Protein AF-A0A1F7LKY5-F1 (afdb_monomer)

pLDDT: mean 90.89, std 10.99, range [54.84, 98.0]

Foldseek 3Di:
DLLVLVVLLVVLVVQVVCCVPPVPPDDPDDQPPPPVSSCVVRVPSNVVSVVVNVPDDPVVNVVSVVVVVVVVVVVVVVVVVVPPDPPDDD

Solvent-accessible surface area (backbone atoms only — not comparable to full-atom values): 5294 Å² total; per-residue (Å²): 108,58,60,58,32,50,50,50,43,51,50,40,49,48,55,52,47,43,56,71,76,46,68,82,59,89,60,96,71,74,76,64,68,59,71,61,32,49,49,54,68,35,50,56,59,39,52,52,30,50,50,58,46,70,74,47,55,68,68,61,49,52,54,37,52,56,58,63,45,48,58,62,50,51,52,54,48,52,54,51,63,73,59,59,71,75,88,74,86,134

Radius of gyration: 18.99 Å; Cα contacts (8 Å, |Δi|>4): 35; chains: 1; bounding box: 50×35×48 Å

Structure (mmCIF, N/CA/C/O backbone):
data_AF-A0A1F7LKY5-F1
#
_entry.id   AF-A0A1F7LKY5-F1
#
loop_
_atom_site.group_PDB
_atom_site.id
_atom_site.type_symbol
_atom_site.label_atom_id
_atom_site.label_alt_id
_atom_site.label_comp_id
_atom_site.label_asym_id
_atom_site.label_entity_id
_atom_site.label_seq_id
_atom_site.pdbx_PDB_ins_code
_atom_site.Cartn_x
_atom_site.Cartn_y
_atom_site.Cartn_z
_atom_site.occupancy
_atom_site.B_iso_or_equiv
_atom_site.auth_seq_id
_atom_site.auth_comp_id
_atom_site.auth_asym_id
_atom_site.auth_atom_id
_atom_site.pdbx_PDB_model_num
ATOM 1 N N . MET A 1 1 ? 11.759 -8.168 -3.267 1.00 80.19 1 MET A N 1
ATOM 2 C CA . MET A 1 1 ? 11.062 -7.224 -2.362 1.00 80.19 1 MET A CA 1
ATOM 3 C C . MET A 1 1 ? 9.860 -6.539 -2.996 1.00 80.19 1 MET A C 1
ATOM 5 O O . MET A 1 1 ? 8.873 -6.380 -2.304 1.00 80.19 1 MET A O 1
ATOM 9 N N . TRP A 1 2 ? 9.872 -6.205 -4.289 1.00 92.75 2 TRP A N 1
ATOM 10 C CA . TRP A 1 2 ? 8.777 -5.451 -4.925 1.00 92.75 2 TRP A CA 1
ATOM 11 C C . TRP A 1 2 ? 7.366 -6.044 -4.736 1.00 92.75 2 TRP A C 1
ATOM 13 O O . TRP A 1 2 ? 6.467 -5.332 -4.305 1.00 92.75 2 TRP A O 1
ATOM 23 N N . LEU A 1 3 ? 7.171 -7.351 -4.972 1.00 93.38 3 LEU A N 1
ATOM 24 C CA . LEU A 1 3 ? 5.865 -8.004 -4.758 1.00 93.38 3 LEU A CA 1
ATOM 25 C C . LEU A 1 3 ? 5.429 -7.992 -3.289 1.00 93.38 3 LEU A C 1
ATOM 27 O O . LEU A 1 3 ? 4.252 -7.819 -2.996 1.00 93.38 3 LEU A O 1
ATOM 31 N N . TYR A 1 4 ? 6.383 -8.146 -2.373 1.00 94.12 4 TYR A N 1
ATOM 32 C CA . TYR A 1 4 ? 6.126 -8.074 -0.938 1.00 94.12 4 TYR A CA 1
ATOM 33 C C . TYR A 1 4 ? 5.708 -6.658 -0.518 1.00 94.12 4 TYR A C 1
ATOM 35 O O . TYR A 1 4 ? 4.727 -6.491 0.197 1.00 94.12 4 TYR A O 1
ATOM 43 N N . SER A 1 5 ? 6.389 -5.630 -1.034 1.00 95.75 5 SER A N 1
ATOM 44 C CA . SER A 1 5 ? 6.004 -4.229 -0.843 1.00 95.75 5 SER A CA 1
ATOM 45 C C . SER A 1 5 ? 4.598 -3.950 -1.379 1.00 95.75 5 SER A C 1
ATOM 47 O O . SER A 1 5 ? 3.812 -3.292 -0.706 1.00 95.75 5 SER A O 1
ATOM 49 N N . LEU A 1 6 ? 4.246 -4.493 -2.549 1.00 96.69 6 LEU A N 1
ATOM 50 C CA . LEU A 1 6 ? 2.898 -4.364 -3.102 1.00 96.69 6 LEU A CA 1
ATOM 51 C C . LEU A 1 6 ? 1.842 -5.056 -2.226 1.00 96.69 6 LEU A C 1
ATOM 53 O O . LEU A 1 6 ? 0.797 -4.466 -1.961 1.00 96.69 6 LEU A O 1
ATOM 57 N N . ALA A 1 7 ? 2.110 -6.278 -1.758 1.00 96.75 7 ALA A N 1
ATOM 58 C CA . ALA A 1 7 ? 1.214 -6.996 -0.853 1.00 96.75 7 ALA A CA 1
ATOM 59 C C . ALA A 1 7 ? 0.983 -6.208 0.443 1.00 96.75 7 ALA A C 1
ATOM 61 O O . ALA A 1 7 ? -0.165 -5.968 0.810 1.00 96.75 7 ALA A O 1
ATOM 62 N N . LEU A 1 8 ? 2.052 -5.693 1.060 1.00 96.75 8 LEU A N 1
ATOM 63 C CA . LEU A 1 8 ? 1.949 -4.824 2.232 1.00 96.75 8 LEU A CA 1
ATOM 64 C C . LEU A 1 8 ? 1.114 -3.571 1.951 1.00 96.75 8 LEU A C 1
ATOM 66 O O . LEU A 1 8 ? 0.263 -3.217 2.759 1.00 96.75 8 LEU A O 1
ATOM 70 N N . LEU A 1 9 ? 1.295 -2.903 0.809 1.00 97.94 9 LEU A N 1
ATOM 71 C CA . LEU A 1 9 ? 0.481 -1.732 0.460 1.00 97.94 9 LEU A CA 1
ATOM 72 C C . LEU A 1 9 ? -1.013 -2.071 0.380 1.00 97.94 9 LEU A C 1
ATOM 74 O O . LEU A 1 9 ? -1.845 -1.303 0.870 1.00 97.94 9 LEU A O 1
ATOM 78 N N . LEU A 1 10 ? -1.356 -3.225 -0.195 1.00 97.44 10 LEU A N 1
ATOM 79 C CA . LEU A 1 10 ? -2.736 -3.702 -0.257 1.00 97.44 10 LEU A CA 1
ATOM 80 C C . LEU A 1 10 ? -3.280 -4.056 1.130 1.00 97.44 10 LEU A C 1
ATOM 82 O O . LEU A 1 10 ? -4.408 -3.685 1.444 1.00 97.44 10 LEU A O 1
ATOM 86 N N . GLU A 1 11 ? -2.486 -4.709 1.978 1.00 97.50 11 GLU A N 1
ATOM 87 C CA . GLU A 1 11 ? -2.861 -5.041 3.357 1.00 97.50 11 GLU A CA 1
ATOM 88 C C . GLU A 1 11 ? -3.106 -3.787 4.204 1.00 97.50 11 GLU A C 1
ATOM 90 O O . GLU A 1 11 ? -4.122 -3.688 4.895 1.00 97.50 11 GLU A O 1
ATOM 95 N N . LEU A 1 12 ? -2.224 -2.789 4.114 1.00 97.81 12 LEU A N 1
ATOM 96 C CA . LEU A 1 12 ? -2.365 -1.515 4.825 1.00 97.81 12 LEU A CA 1
ATOM 97 C C . LEU A 1 12 ? -3.571 -0.725 4.297 1.00 97.81 12 LEU A C 1
ATOM 99 O O . LEU A 1 12 ? -4.330 -0.144 5.078 1.00 97.81 12 LEU A O 1
ATOM 103 N N . GLY A 1 13 ? -3.800 -0.760 2.981 1.00 97.38 13 GLY A N 1
ATOM 104 C CA . GLY A 1 13 ? -4.997 -0.210 2.353 1.00 97.38 13 GLY A CA 1
ATOM 105 C C . GLY A 1 13 ? -6.275 -0.885 2.855 1.00 97.38 13 GLY A C 1
ATOM 106 O O . GLY A 1 13 ? -7.218 -0.197 3.247 1.00 97.38 13 GLY A O 1
ATOM 107 N N . ALA A 1 14 ? -6.294 -2.218 2.922 1.00 96.88 14 ALA A N 1
ATOM 108 C CA . ALA A 1 14 ? -7.415 -2.994 3.444 1.00 96.88 14 ALA A CA 1
ATOM 109 C C . ALA A 1 14 ? -7.659 -2.706 4.932 1.00 96.88 14 ALA A C 1
ATOM 111 O O . ALA A 1 14 ? -8.799 -2.500 5.345 1.00 96.88 14 ALA A O 1
ATOM 112 N N . PHE A 1 15 ? -6.598 -2.604 5.731 1.00 96.19 15 PHE A N 1
ATOM 113 C CA . PHE A 1 15 ? -6.664 -2.233 7.141 1.00 96.19 15 PHE A CA 1
ATOM 114 C C . PHE A 1 15 ? -7.346 -0.873 7.355 1.00 96.19 15 PHE A C 1
ATOM 116 O O . PHE A 1 15 ? -8.246 -0.759 8.196 1.00 96.19 15 PHE A O 1
ATOM 123 N N . VAL A 1 16 ? -6.957 0.153 6.588 1.00 96.62 16 VAL A N 1
ATOM 124 C CA . VAL A 1 16 ? -7.592 1.480 6.649 1.00 96.62 16 VAL A CA 1
ATOM 125 C C . VAL A 1 16 ? -9.027 1.409 6.126 1.00 96.62 16 VAL A C 1
ATOM 127 O O . VAL A 1 16 ? -9.944 1.899 6.787 1.00 96.62 16 VAL A O 1
ATOM 130 N N . ALA A 1 17 ? -9.254 0.755 4.985 1.00 97.06 17 ALA A N 1
ATOM 131 C CA . ALA A 1 17 ? -10.575 0.628 4.378 1.00 97.06 17 ALA A CA 1
ATOM 132 C C . ALA A 1 17 ? -11.582 -0.040 5.325 1.00 97.06 17 ALA A C 1
ATOM 134 O O . ALA A 1 17 ? -12.670 0.495 5.528 1.00 97.06 17 ALA A O 1
ATOM 135 N N . LEU A 1 18 ? -11.207 -1.145 5.975 1.00 95.81 18 LEU A N 1
ATOM 136 C CA . LEU A 1 18 ? -12.050 -1.844 6.947 1.00 95.81 18 LEU A CA 1
ATOM 137 C C . LEU A 1 18 ? -12.290 -1.013 8.211 1.00 95.81 18 LEU A C 1
ATOM 139 O O . LEU A 1 18 ? -13.347 -1.116 8.827 1.00 95.81 18 LEU A O 1
ATOM 143 N N . ARG A 1 19 ? -11.338 -0.177 8.644 1.00 94.19 19 ARG A N 1
ATOM 144 C CA . ARG A 1 19 ? -11.554 0.758 9.768 1.00 94.19 19 ARG A CA 1
ATOM 145 C C . ARG A 1 19 ? -12.569 1.848 9.450 1.00 94.19 19 ARG A C 1
ATOM 147 O O . ARG A 1 19 ? -13.289 2.258 10.354 1.00 94.19 19 ARG A O 1
ATOM 154 N N . LEU A 1 20 ? -12.614 2.304 8.202 1.00 94.31 20 LEU A N 1
ATOM 155 C CA . LEU A 1 20 ? -13.527 3.360 7.771 1.00 94.31 20 LEU A CA 1
ATOM 156 C C . LEU A 1 20 ? -14.914 2.821 7.408 1.00 94.31 20 LEU A C 1
ATOM 158 O O . LEU A 1 20 ? -15.912 3.439 7.762 1.00 94.31 20 LEU A O 1
ATOM 162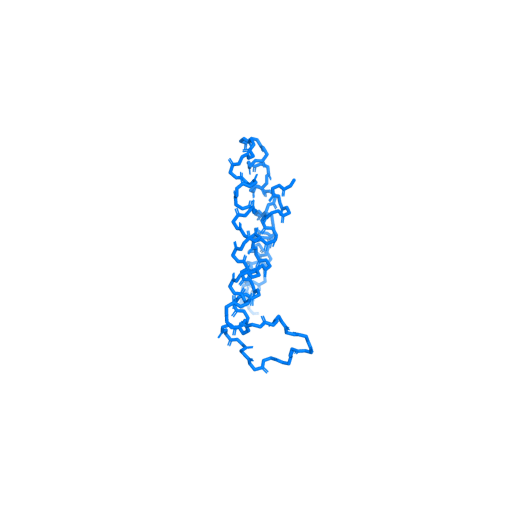 N N . ARG A 1 21 ? -14.978 1.681 6.711 1.00 97.12 21 ARG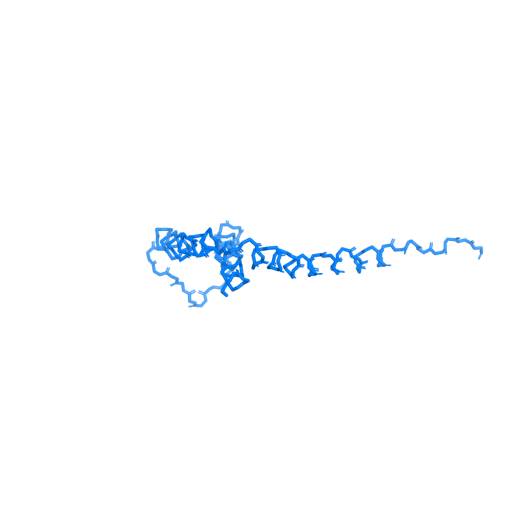 A N 1
ATOM 163 C CA . ARG A 1 21 ? -16.228 1.117 6.177 1.00 97.12 21 ARG A CA 1
ATOM 164 C C . ARG A 1 21 ? -16.960 0.224 7.171 1.00 97.12 21 ARG A C 1
ATOM 166 O O . ARG A 1 21 ? -18.183 0.235 7.208 1.00 97.12 21 ARG A O 1
ATOM 173 N N . GLU A 1 22 ? -16.223 -0.513 7.997 1.00 95.44 22 GLU A N 1
ATOM 174 C CA . GLU A 1 22 ? -16.787 -1.512 8.911 1.00 95.44 22 GLU A CA 1
ATOM 175 C C . GLU A 1 22 ? -16.328 -1.275 10.363 1.00 95.44 22 GLU A C 1
ATOM 177 O O . GLU A 1 22 ? -15.711 -2.139 10.998 1.00 95.44 22 GLU A O 1
ATOM 182 N N . PRO A 1 23 ? -16.588 -0.085 10.942 1.00 91.44 23 PRO A N 1
ATOM 183 C CA . PRO A 1 23 ? -16.073 0.283 12.263 1.00 91.44 23 PRO A CA 1
ATOM 184 C C . PRO A 1 23 ? -16.605 -0.604 13.400 1.00 91.44 23 PRO A C 1
ATOM 186 O O . PRO A 1 23 ? -15.954 -0.701 14.439 1.00 91.44 23 PRO A O 1
ATOM 189 N N . HIS A 1 24 ? -17.750 -1.260 13.193 1.00 92.50 24 HIS A N 1
ATOM 190 C CA . HIS A 1 24 ? -18.443 -2.107 14.167 1.00 92.50 24 HIS A CA 1
ATOM 191 C C . HIS A 1 24 ? -17.992 -3.577 14.155 1.00 92.50 24 HIS A C 1
ATOM 193 O O . HIS A 1 24 ? -18.427 -4.338 15.016 1.00 92.50 24 HIS A O 1
ATOM 199 N N . LEU A 1 25 ? -17.126 -3.989 13.216 1.00 93.31 25 LEU A N 1
ATOM 200 C CA . LEU A 1 25 ? -16.529 -5.327 13.249 1.00 93.31 25 LEU A CA 1
ATOM 201 C C . LEU A 1 25 ? -15.873 -5.585 14.608 1.00 93.31 25 LEU A C 1
ATOM 203 O O . LEU A 1 25 ? -15.121 -4.742 15.113 1.00 93.31 25 LEU A O 1
ATOM 207 N N . ALA A 1 26 ? -16.110 -6.775 15.162 1.00 91.31 26 ALA A N 1
ATOM 208 C CA . ALA A 1 26 ? -15.445 -7.226 16.374 1.00 91.31 26 ALA A CA 1
ATOM 209 C C . ALA A 1 26 ? -13.927 -7.258 16.136 1.00 91.31 26 ALA A C 1
ATOM 211 O O . ALA A 1 26 ? -13.425 -7.999 15.293 1.00 91.31 26 ALA A O 1
ATOM 212 N N . ARG A 1 27 ? -13.187 -6.421 16.869 1.00 90.88 27 ARG A N 1
ATOM 213 C CA . ARG A 1 27 ? -11.722 -6.325 16.801 1.00 90.88 27 ARG A CA 1
ATOM 214 C C . ARG A 1 27 ? -11.152 -6.661 18.174 1.00 90.88 27 ARG A C 1
ATOM 216 O O . ARG A 1 27 ? -10.991 -5.740 18.977 1.00 90.88 27 ARG A O 1
ATOM 223 N N . PRO A 1 28 ? -10.853 -7.946 18.448 1.00 92.88 28 PRO A N 1
ATOM 224 C CA . PRO A 1 28 ? -10.270 -8.372 19.721 1.00 92.88 28 PRO A CA 1
ATOM 225 C C . PRO A 1 28 ? -8.983 -7.612 20.057 1.00 92.88 28 PRO A C 1
ATOM 227 O O . PRO A 1 28 ? -8.717 -7.316 21.216 1.00 92.88 28 PRO A O 1
ATOM 230 N N . TRP A 1 29 ? -8.220 -7.234 19.026 1.00 90.38 29 TRP A N 1
ATOM 231 C CA . TRP A 1 29 ? -7.057 -6.367 19.144 1.00 90.38 29 TRP A CA 1
ATOM 232 C C . TRP A 1 29 ? -7.221 -5.085 18.320 1.00 90.38 29 TRP A C 1
ATOM 234 O O . TRP A 1 29 ? -7.685 -5.108 17.175 1.00 90.38 29 TRP A O 1
ATOM 244 N N . ARG A 1 30 ? -6.812 -3.947 18.892 1.00 87.75 30 ARG A N 1
ATOM 245 C CA . ARG A 1 30 ? -6.856 -2.629 18.246 1.00 87.75 30 ARG A CA 1
ATOM 246 C C . ARG A 1 30 ? -5.518 -1.925 18.423 1.00 87.75 30 ARG A C 1
ATOM 248 O O . ARG A 1 30 ? -5.012 -1.818 19.532 1.00 87.75 30 ARG A O 1
ATOM 255 N N . VAL A 1 31 ? -5.005 -1.359 17.332 1.00 90.19 31 VAL A N 1
ATOM 256 C CA . VAL A 1 31 ? -3.908 -0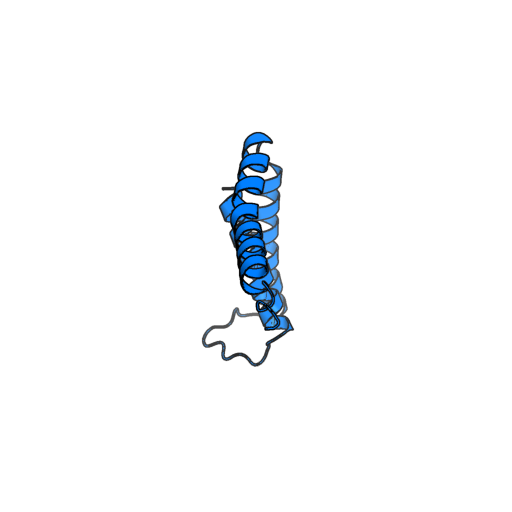.377 17.390 1.00 90.19 31 VAL A CA 1
ATOM 257 C C . VAL A 1 31 ? -4.317 0.774 18.318 1.00 90.19 31 VAL A C 1
ATOM 259 O O . VAL A 1 31 ? -5.384 1.366 18.116 1.00 90.19 31 VAL A O 1
ATOM 262 N N . GLY A 1 32 ? -3.478 1.076 19.313 1.00 89.25 32 GLY A N 1
ATOM 263 C CA . GLY A 1 32 ? -3.655 2.209 20.226 1.00 89.25 32 GLY A CA 1
ATOM 264 C C . GLY A 1 32 ? -3.598 3.566 19.511 1.00 89.25 32 GLY A C 1
ATOM 265 O O . GLY A 1 32 ? -3.184 3.657 18.361 1.00 89.25 32 GLY A O 1
ATOM 266 N N . GLY A 1 33 ? -4.044 4.642 20.165 1.00 89.00 33 GLY A N 1
ATOM 267 C CA . GLY A 1 33 ? -4.003 5.997 19.584 1.00 89.00 33 GLY A CA 1
ATOM 268 C C . GLY A 1 33 ? -5.110 6.312 18.564 1.00 89.00 33 GLY A C 1
ATOM 269 O O . GLY A 1 33 ? -5.028 7.304 17.837 1.00 89.00 33 GLY A O 1
ATOM 270 N N . GLY A 1 34 ? -6.154 5.481 18.483 1.00 89.62 34 GLY A N 1
ATOM 271 C CA . GLY A 1 34 ? -7.362 5.762 17.700 1.00 89.62 34 GLY A CA 1
ATOM 272 C C . GLY A 1 34 ? -7.090 5.987 16.207 1.00 89.62 34 GLY A C 1
ATOM 273 O O . GLY A 1 34 ? -6.477 5.153 15.537 1.00 89.62 34 GLY A O 1
ATOM 274 N N . ARG A 1 35 ? -7.581 7.111 15.665 1.00 91.25 35 ARG A N 1
ATOM 275 C CA . ARG A 1 35 ? -7.394 7.479 14.247 1.00 91.25 35 ARG A CA 1
ATOM 276 C C . ARG A 1 35 ? -5.952 7.874 13.932 1.00 91.25 35 ARG A C 1
ATOM 278 O O . ARG A 1 35 ? -5.475 7.551 12.852 1.00 91.25 35 ARG A O 1
ATOM 285 N N . ALA A 1 36 ? -5.259 8.537 14.857 1.00 94.06 36 ALA A N 1
ATOM 286 C CA . ALA A 1 36 ? -3.865 8.926 14.657 1.00 94.06 36 ALA A CA 1
ATOM 287 C C . ALA A 1 36 ? -2.958 7.689 14.603 1.00 94.06 36 ALA A C 1
ATOM 289 O O . ALA A 1 36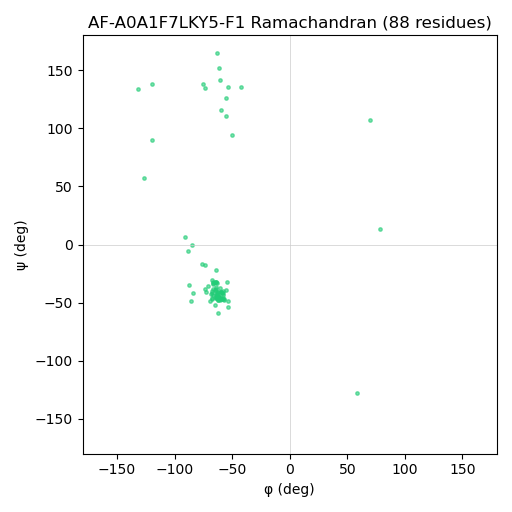 ? -2.188 7.535 13.660 1.00 94.06 36 ALA A O 1
ATOM 290 N N . GLY A 1 37 ? -3.136 6.756 15.545 1.00 94.06 37 GLY A N 1
ATOM 291 C CA . GLY A 1 37 ? -2.413 5.483 15.541 1.00 94.06 37 GLY A CA 1
ATOM 292 C C . GLY A 1 37 ? -2.679 4.660 14.281 1.00 94.06 37 GLY A C 1
ATOM 293 O O . GLY A 1 37 ? -1.746 4.147 13.679 1.00 94.06 37 GLY A O 1
ATOM 294 N N . MET A 1 38 ? -3.931 4.617 13.808 1.00 94.94 38 MET A N 1
ATOM 295 C CA . MET A 1 38 ? -4.266 4.001 12.517 1.00 94.94 38 MET A CA 1
ATOM 296 C C . MET A 1 38 ? -3.432 4.570 11.365 1.00 94.94 38 MET A C 1
ATOM 298 O O . MET A 1 38 ? -2.836 3.802 10.612 1.00 94.94 38 MET A O 1
ATOM 302 N N . TRP A 1 39 ? -3.425 5.896 11.208 1.00 96.31 39 TRP A N 1
ATOM 303 C CA . TRP A 1 39 ? -2.731 6.541 10.097 1.00 96.31 39 TRP A CA 1
ATOM 304 C C . TRP A 1 39 ? -1.220 6.396 10.208 1.00 96.31 39 TRP A C 1
ATOM 306 O O . TRP A 1 39 ? -0.591 6.107 9.202 1.00 96.31 39 TRP A O 1
ATOM 316 N N . LEU A 1 40 ? -0.638 6.511 11.403 1.00 95.88 40 LEU A N 1
ATOM 317 C CA . LEU A 1 40 ? 0.799 6.306 11.603 1.00 95.88 40 LEU A CA 1
ATOM 318 C C . LEU A 1 40 ? 1.222 4.871 11.270 1.00 95.88 40 LEU A C 1
ATOM 320 O O . LEU A 1 40 ? 2.186 4.674 10.532 1.00 95.88 40 LEU A O 1
ATOM 324 N N . THR A 1 41 ? 0.474 3.872 11.753 1.00 95.50 41 THR A N 1
ATOM 325 C CA . THR A 1 41 ? 0.748 2.455 11.471 1.00 95.50 41 THR A CA 1
ATOM 326 C C . THR A 1 41 ? 0.607 2.117 9.988 1.00 95.50 41 THR A C 1
ATOM 328 O O . THR A 1 41 ? 1.327 1.253 9.503 1.00 95.50 41 THR A O 1
ATOM 331 N N . ALA A 1 42 ? -0.287 2.787 9.256 1.00 97.12 42 ALA A N 1
ATOM 332 C CA . ALA A 1 42 ? -0.472 2.546 7.828 1.00 97.12 42 ALA A CA 1
ATOM 333 C C . ALA A 1 42 ? 0.499 3.348 6.947 1.00 97.12 42 ALA A C 1
ATOM 335 O O . ALA A 1 42 ? 1.129 2.796 6.049 1.00 97.12 42 ALA A O 1
ATOM 336 N N . ALA A 1 43 ? 0.626 4.652 7.190 1.00 97.19 43 ALA A N 1
ATOM 337 C CA . ALA A 1 43 ? 1.310 5.575 6.293 1.00 97.19 43 ALA A CA 1
ATOM 338 C C . ALA A 1 43 ? 2.829 5.394 6.304 1.00 97.19 43 ALA A C 1
ATOM 340 O O . ALA A 1 43 ? 3.443 5.428 5.239 1.00 97.19 43 ALA A O 1
ATOM 341 N N . LEU A 1 44 ? 3.441 5.173 7.474 1.00 96.00 44 LEU A N 1
ATOM 342 C CA . LEU A 1 44 ? 4.896 5.053 7.565 1.00 96.00 44 LEU A CA 1
ATOM 343 C C . LEU A 1 44 ? 5.4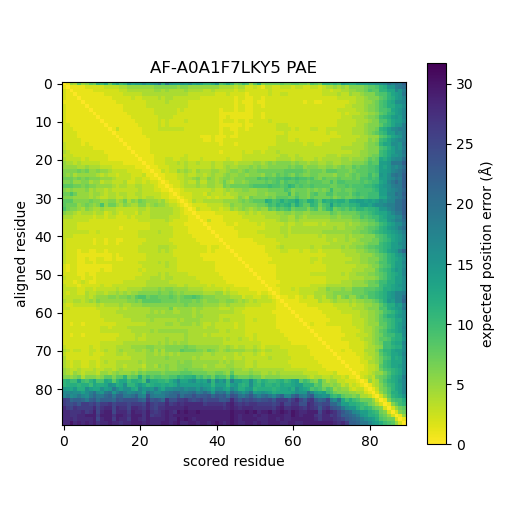20 3.812 6.810 1.00 96.00 44 LEU A C 1
ATOM 345 O O . LEU A 1 44 ? 6.265 3.981 5.928 1.00 96.00 44 LEU A O 1
ATOM 349 N N . PRO A 1 45 ? 4.908 2.584 7.043 1.00 96.06 45 PRO A N 1
ATOM 350 C CA . PRO A 1 45 ? 5.341 1.418 6.273 1.00 96.06 45 PRO A CA 1
ATOM 351 C C . PRO A 1 45 ? 4.960 1.505 4.791 1.00 96.06 45 PRO A C 1
ATOM 353 O O . PRO A 1 45 ? 5.712 1.029 3.939 1.00 96.06 45 PRO A O 1
ATOM 356 N N . ALA A 1 46 ? 3.828 2.141 4.462 1.00 98.00 46 ALA A N 1
ATOM 357 C CA . ALA A 1 46 ? 3.439 2.375 3.075 1.00 98.00 46 ALA A CA 1
ATOM 358 C C . ALA A 1 46 ? 4.448 3.279 2.349 1.00 98.00 46 ALA A C 1
ATOM 360 O O . ALA A 1 46 ? 4.873 2.948 1.245 1.00 98.00 46 ALA A O 1
ATOM 361 N N . ALA A 1 47 ? 4.895 4.368 2.980 1.00 97.94 47 ALA A N 1
ATOM 362 C CA . ALA A 1 47 ? 5.894 5.268 2.407 1.00 97.94 47 ALA A CA 1
ATOM 363 C C . ALA A 1 47 ? 7.226 4.550 2.138 1.00 97.94 47 ALA A C 1
ATOM 365 O O . ALA A 1 47 ? 7.782 4.670 1.047 1.00 97.94 47 ALA A O 1
ATOM 366 N N . VAL A 1 48 ? 7.703 3.742 3.091 1.00 96.88 48 VAL A N 1
ATOM 367 C CA . VAL A 1 48 ? 8.929 2.943 2.915 1.00 96.88 48 VAL A CA 1
ATOM 368 C C . VAL A 1 48 ? 8.758 1.902 1.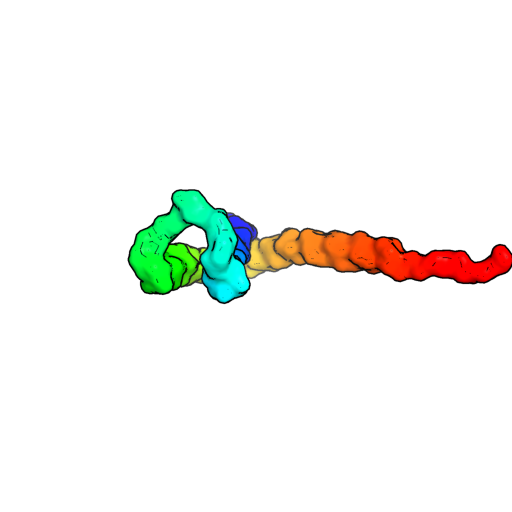805 1.00 96.88 48 VAL A C 1
ATOM 370 O O . VAL A 1 48 ? 9.663 1.707 0.997 1.00 96.88 48 VAL A O 1
ATOM 373 N N . SER A 1 49 ? 7.589 1.264 1.720 1.00 97.25 49 SER A N 1
ATOM 374 C CA . SER A 1 49 ? 7.282 0.287 0.668 1.00 97.25 49 SER A CA 1
ATOM 375 C C . SER A 1 49 ? 7.275 0.929 -0.719 1.00 97.25 49 SER A C 1
ATOM 377 O O . SER A 1 49 ? 7.865 0.382 -1.648 1.00 97.25 49 SER A O 1
ATOM 379 N N . LEU A 1 50 ? 6.674 2.115 -0.851 1.00 97.25 50 LEU A N 1
ATOM 380 C CA . LEU A 1 50 ? 6.685 2.890 -2.092 1.00 97.25 50 LEU A CA 1
ATOM 381 C C . LEU A 1 50 ? 8.104 3.306 -2.480 1.00 97.25 50 LEU A C 1
ATOM 383 O O . LEU A 1 50 ? 8.477 3.162 -3.641 1.00 97.25 50 LEU A O 1
ATOM 387 N N . LEU A 1 51 ? 8.914 3.757 -1.518 1.00 96.81 51 LEU A N 1
ATOM 388 C CA . LEU A 1 51 ? 10.312 4.101 -1.767 1.00 96.81 51 LEU A CA 1
ATOM 389 C C . LEU A 1 51 ? 11.112 2.883 -2.252 1.00 96.81 51 LEU A C 1
ATOM 391 O O . LEU A 1 51 ?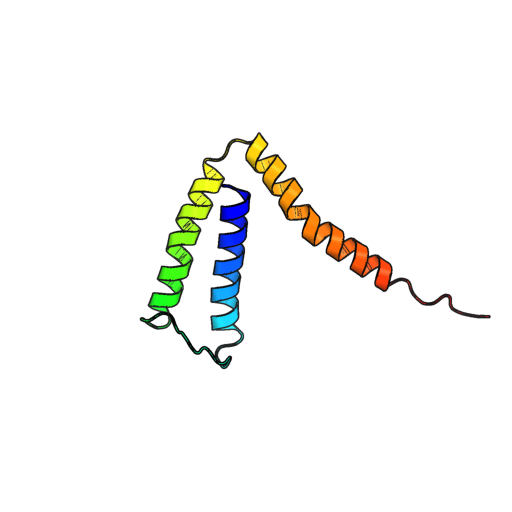 11.828 2.980 -3.243 1.00 96.81 51 LEU A O 1
ATOM 395 N N . ALA A 1 52 ? 10.946 1.724 -1.609 1.00 95.00 52 ALA A N 1
ATOM 396 C CA . ALA A 1 52 ? 11.598 0.480 -2.016 1.00 95.00 52 ALA A CA 1
ATOM 397 C C . ALA A 1 52 ? 11.168 0.010 -3.418 1.00 95.00 52 ALA A C 1
ATOM 399 O O . ALA A 1 52 ? 11.956 -0.591 -4.147 1.00 95.00 52 ALA A O 1
ATOM 400 N N . MET A 1 53 ? 9.919 0.272 -3.811 1.00 95.88 53 MET A N 1
ATOM 401 C CA . MET A 1 53 ? 9.446 0.004 -5.171 1.00 95.88 53 MET A CA 1
ATOM 402 C C . MET A 1 53 ? 10.008 1.009 -6.180 1.00 95.88 53 MET A C 1
ATOM 404 O O . MET A 1 53 ? 10.356 0.609 -7.286 1.00 95.88 53 MET A O 1
ATOM 408 N N . ALA A 1 54 ? 10.125 2.287 -5.810 1.00 94.75 54 ALA A N 1
ATOM 409 C CA . ALA A 1 54 ? 10.652 3.343 -6.673 1.00 94.75 5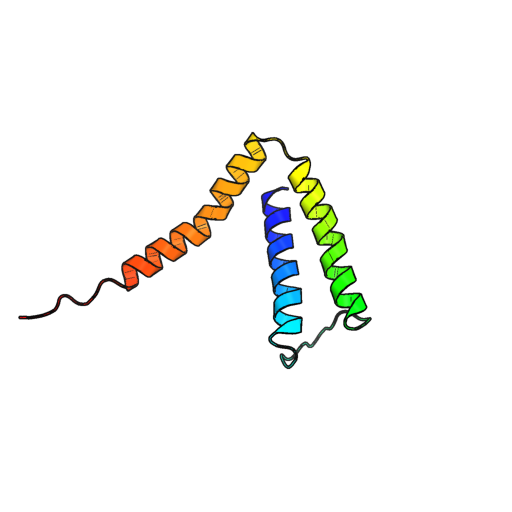4 ALA A CA 1
ATOM 410 C C . ALA A 1 54 ? 12.149 3.172 -6.978 1.00 94.75 54 ALA A C 1
ATOM 412 O O . ALA A 1 54 ? 12.600 3.542 -8.057 1.00 94.75 54 ALA A O 1
ATOM 413 N N . THR A 1 55 ? 12.913 2.580 -6.057 1.00 95.00 55 THR A N 1
ATOM 414 C CA . THR A 1 55 ? 14.336 2.259 -6.259 1.00 95.00 55 THR A CA 1
ATOM 415 C C . THR A 1 55 ? 14.564 0.917 -6.960 1.00 95.00 55 THR A C 1
ATOM 417 O O . THR A 1 55 ? 15.709 0.533 -7.205 1.00 95.00 55 THR A O 1
ATOM 420 N N . ALA A 1 56 ? 13.500 0.186 -7.306 1.00 93.19 56 ALA A N 1
ATOM 421 C CA . ALA A 1 56 ? 13.618 -1.084 -8.002 1.00 93.19 56 ALA A CA 1
ATOM 422 C C . ALA A 1 56 ? 13.960 -0.891 -9.489 1.00 93.19 56 ALA A C 1
ATOM 424 O O . ALA A 1 56 ? 13.370 -0.067 -10.186 1.00 93.19 56 ALA A O 1
ATOM 425 N N . GLY A 1 57 ? 14.876 -1.717 -10.004 1.00 95.44 57 GLY A N 1
ATOM 426 C CA . GLY A 1 57 ? 15.222 -1.723 -11.426 1.00 95.44 57 GLY A CA 1
ATOM 427 C C . GLY A 1 57 ? 14.036 -2.087 -12.330 1.00 95.44 57 GLY A C 1
ATOM 428 O O . GLY A 1 57 ? 13.145 -2.846 -11.941 1.00 95.44 57 GLY A O 1
ATOM 429 N N . TRP A 1 58 ? 14.056 -1.589 -13.569 1.00 94.19 58 TRP A N 1
ATOM 430 C CA . TRP A 1 58 ? 12.928 -1.688 -14.505 1.00 94.19 58 TRP A CA 1
ATOM 431 C C . TRP A 1 58 ? 12.477 -3.126 -14.790 1.00 94.19 58 TRP A C 1
ATOM 433 O O . TRP A 1 58 ? 11.281 -3.406 -14.802 1.00 94.19 58 TRP A O 1
ATOM 443 N N . LEU A 1 59 ? 13.424 -4.060 -14.938 1.00 95.81 59 LEU A N 1
ATOM 444 C CA . LEU A 1 59 ? 13.119 -5.479 -15.150 1.00 95.81 59 LEU A CA 1
ATOM 445 C C . LEU A 1 59 ? 12.370 -6.084 -13.957 1.00 95.81 59 LEU A C 1
ATOM 447 O O . LEU A 1 59 ? 11.369 -6.773 -14.139 1.00 95.81 59 LEU A O 1
ATOM 451 N N . ASN A 1 60 ? 12.812 -5.789 -12.734 1.00 94.62 60 ASN A N 1
ATOM 452 C CA . ASN A 1 60 ? 12.145 -6.266 -11.526 1.00 94.62 60 ASN A CA 1
ATOM 453 C C . ASN A 1 60 ? 10.731 -5.672 -11.399 1.00 94.62 60 ASN A C 1
ATOM 455 O O . ASN A 1 60 ? 9.801 -6.380 -11.021 1.00 94.62 60 ASN A O 1
ATOM 459 N N . THR A 1 61 ? 10.557 -4.399 -11.757 1.00 95.06 61 THR A N 1
ATOM 460 C CA . THR A 1 61 ? 9.241 -3.750 -11.792 1.00 95.06 61 THR A CA 1
ATOM 461 C C . THR A 1 61 ? 8.325 -4.398 -12.832 1.00 95.06 61 THR A C 1
ATOM 463 O O . THR A 1 61 ? 7.190 -4.735 -12.508 1.00 95.06 61 THR A O 1
ATOM 466 N N . ALA A 1 62 ? 8.811 -4.657 -14.049 1.00 96.75 62 ALA A N 1
ATOM 467 C CA . ALA A 1 62 ? 8.027 -5.297 -15.105 1.00 96.75 62 ALA A CA 1
ATOM 468 C C . ALA A 1 62 ? 7.584 -6.721 -14.726 1.00 96.75 62 ALA A C 1
ATOM 470 O O . ALA A 1 62 ? 6.401 -7.049 -14.835 1.00 96.75 62 ALA A O 1
ATOM 471 N N . VAL A 1 63 ? 8.508 -7.548 -14.221 1.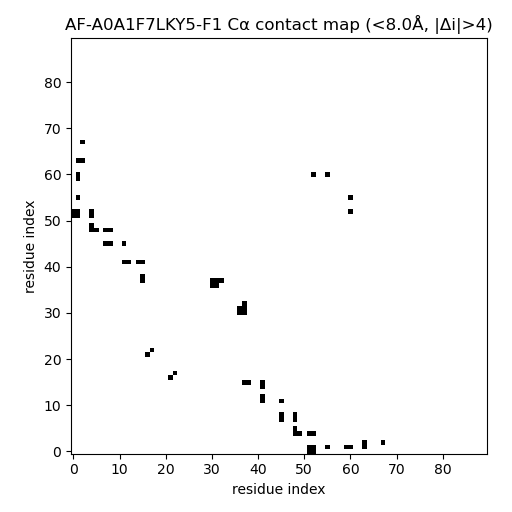00 96.56 63 VAL A N 1
ATOM 472 C CA . VAL A 1 63 ? 8.198 -8.908 -13.744 1.00 96.56 63 VAL A CA 1
ATOM 473 C C . VAL A 1 63 ? 7.230 -8.861 -12.562 1.00 96.56 63 VAL A C 1
ATOM 475 O O . VAL A 1 63 ? 6.286 -9.646 -12.509 1.00 96.56 63 VAL A O 1
ATOM 478 N N . GLY A 1 64 ? 7.421 -7.915 -11.640 1.00 95.31 64 GLY A N 1
ATOM 479 C CA . GLY A 1 64 ? 6.529 -7.705 -10.505 1.00 95.31 64 GLY A CA 1
ATOM 480 C C . GLY A 1 64 ? 5.102 -7.364 -10.933 1.00 95.31 64 GLY A C 1
ATOM 481 O O . GLY A 1 64 ? 4.155 -7.986 -10.456 1.00 95.31 64 GLY A O 1
ATOM 482 N N . VAL A 1 65 ? 4.935 -6.429 -11.870 1.00 96.12 65 VAL A N 1
ATOM 483 C CA . VAL A 1 65 ? 3.620 -6.065 -12.420 1.00 96.12 65 VAL A CA 1
ATOM 484 C C . VAL A 1 65 ? 2.978 -7.258 -13.123 1.00 96.12 65 VAL A C 1
ATOM 486 O O . VAL A 1 65 ? 1.823 -7.575 -12.844 1.00 96.12 65 VAL A O 1
ATOM 489 N N . ALA A 1 66 ? 3.720 -7.954 -13.989 1.00 97.00 66 ALA A N 1
ATOM 490 C CA . ALA A 1 66 ? 3.214 -9.131 -14.691 1.00 97.00 66 ALA A CA 1
ATOM 491 C C . ALA A 1 66 ? 2.728 -10.207 -13.707 1.00 97.00 66 ALA A C 1
ATOM 493 O O . ALA A 1 66 ? 1.611 -10.704 -13.839 1.00 97.00 66 ALA A O 1
ATOM 494 N N . ALA A 1 67 ? 3.523 -10.502 -12.675 1.00 96.56 67 ALA A N 1
ATOM 495 C CA . ALA A 1 67 ? 3.164 -11.452 -11.631 1.00 96.56 67 ALA A CA 1
ATOM 496 C C . ALA A 1 67 ? 1.928 -11.001 -10.832 1.00 96.56 67 ALA A C 1
ATOM 498 O O . ALA A 1 67 ? 1.015 -11.800 -10.628 1.00 96.56 67 ALA A O 1
ATOM 499 N N . ALA A 1 68 ? 1.848 -9.728 -10.432 1.00 96.69 68 ALA A N 1
ATOM 500 C CA . ALA A 1 68 ? 0.722 -9.192 -9.664 1.00 96.69 68 ALA A CA 1
ATOM 501 C C . ALA A 1 68 ? -0.607 -9.234 -10.438 1.00 96.69 68 ALA A C 1
ATOM 503 O O . ALA A 1 68 ? -1.667 -9.438 -9.845 1.00 96.69 68 ALA A O 1
ATOM 504 N N . LEU A 1 69 ? -0.561 -9.080 -11.765 1.00 97.50 69 LEU A N 1
ATOM 505 C CA . LEU A 1 69 ? -1.747 -9.105 -12.622 1.00 97.50 69 LEU A CA 1
ATOM 506 C C . LEU A 1 69 ? -2.300 -10.514 -12.875 1.00 97.50 69 LEU A C 1
ATOM 508 O O . LEU A 1 69 ? -3.462 -10.633 -13.268 1.00 97.50 69 LEU A O 1
ATOM 512 N N . THR A 1 70 ? -1.531 -11.577 -12.616 1.00 96.06 70 THR A N 1
ATOM 513 C CA . THR A 1 70 ? -1.995 -12.961 -12.828 1.00 96.06 70 THR A CA 1
ATOM 514 C C . THR A 1 70 ? -3.261 -13.284 -12.030 1.00 96.06 70 THR A C 1
ATOM 516 O O . THR A 1 70 ? -4.195 -13.868 -12.578 1.00 96.06 70 THR A O 1
ATOM 519 N N . GLY A 1 71 ? -3.342 -12.846 -10.768 1.00 93.81 71 GLY A N 1
ATOM 520 C CA . GLY A 1 71 ? -4.501 -13.059 -9.898 1.00 93.81 71 GLY A CA 1
ATOM 521 C C . GLY A 1 71 ? -5.777 -12.391 -10.428 1.00 93.81 71 GLY A C 1
ATOM 522 O O . GLY A 1 71 ? -6.751 -13.093 -10.714 1.00 93.81 71 GLY A O 1
ATOM 523 N N . PRO A 1 72 ? -5.794 -11.057 -10.623 1.00 95.56 72 PRO A N 1
ATOM 524 C CA . PRO A 1 72 ? -6.924 -10.354 -11.230 1.00 95.56 72 PRO A CA 1
ATOM 525 C C . PRO A 1 72 ? -7.316 -10.897 -12.610 1.00 95.56 72 PRO A C 1
ATOM 527 O O . PRO A 1 72 ? -8.506 -11.024 -12.900 1.00 95.56 72 PRO A O 1
ATOM 530 N N . ALA A 1 73 ? -6.340 -11.261 -13.449 1.00 95.88 73 ALA A N 1
ATOM 531 C CA . ALA A 1 73 ? -6.601 -11.840 -14.764 1.00 95.88 73 ALA A CA 1
ATOM 532 C C . ALA A 1 73 ? -7.304 -13.203 -14.662 1.00 95.88 73 ALA A C 1
ATOM 534 O O . ALA A 1 73 ? -8.317 -13.420 -15.333 1.00 95.88 73 ALA A O 1
ATOM 535 N N . ALA A 1 74 ? -6.823 -14.092 -13.786 1.00 95.50 74 ALA A N 1
ATOM 536 C CA . ALA A 1 74 ? -7.452 -15.382 -13.516 1.00 95.50 74 ALA A CA 1
ATOM 537 C C . ALA A 1 74 ? -8.868 -15.211 -12.944 1.00 95.50 74 ALA A C 1
ATOM 539 O O . ALA A 1 74 ? -9.812 -15.843 -13.421 1.00 95.50 74 ALA A O 1
ATOM 540 N N . TYR A 1 75 ? -9.048 -14.287 -11.993 1.00 93.38 75 TYR A N 1
ATOM 541 C CA . TYR A 1 75 ? -10.357 -13.962 -11.426 1.00 93.38 75 TYR A CA 1
ATOM 542 C C . TYR A 1 75 ? -11.343 -13.474 -12.497 1.00 93.38 75 TYR A C 1
ATOM 544 O O . TYR A 1 75 ? -12.471 -13.964 -12.584 1.00 93.38 75 TYR A O 1
ATOM 552 N N . ALA A 1 76 ? -10.915 -12.558 -13.369 1.00 94.75 76 ALA A N 1
ATOM 553 C CA . ALA A 1 76 ? -11.736 -12.058 -14.467 1.00 94.75 76 ALA A CA 1
ATOM 554 C C . ALA A 1 76 ? -12.035 -13.139 -15.519 1.00 94.75 76 ALA A C 1
ATOM 556 O O . ALA A 1 76 ? -13.106 -13.130 -16.129 1.00 94.75 76 ALA A O 1
ATOM 557 N N . TRP A 1 77 ? -11.114 -14.073 -15.762 1.00 94.81 77 TRP A N 1
ATOM 558 C CA . TRP A 1 77 ? -11.343 -15.193 -16.674 1.00 94.81 77 TRP A CA 1
ATOM 559 C C . TRP A 1 77 ? -12.367 -16.183 -16.112 1.00 94.81 77 TRP A C 1
ATOM 561 O O . TRP A 1 77 ? -13.350 -16.484 -16.790 1.00 94.81 77 TRP A O 1
ATOM 571 N N . TRP A 1 78 ? -12.224 -16.611 -14.856 1.00 93.19 78 TRP A N 1
ATOM 572 C CA . TRP A 1 78 ? -13.210 -17.485 -14.214 1.00 93.19 78 TRP A CA 1
ATOM 573 C C . TRP A 1 78 ? -14.572 -16.815 -14.042 1.00 93.19 78 TRP A C 1
ATOM 575 O O . TRP A 1 78 ? -15.599 -17.454 -14.263 1.00 93.19 78 TRP A O 1
ATOM 585 N N . GLY A 1 79 ? -14.604 -15.523 -13.709 1.00 87.06 79 GLY A N 1
ATOM 586 C CA . GLY A 1 79 ? -15.843 -14.751 -13.650 1.00 87.06 79 GLY A CA 1
ATOM 587 C C . GLY A 1 79 ? -16.563 -14.697 -15.001 1.00 87.06 79 GLY A C 1
ATOM 588 O O . GLY A 1 79 ? -17.784 -14.811 -15.048 1.00 87.06 79 GLY A O 1
ATOM 589 N N . ARG A 1 80 ? -15.819 -14.595 -16.111 1.00 81.44 80 ARG A N 1
ATOM 590 C CA . ARG A 1 80 ? -16.376 -14.700 -17.470 1.00 81.44 80 ARG A CA 1
ATOM 591 C C . ARG A 1 80 ? -16.871 -16.113 -17.785 1.00 81.44 80 ARG A C 1
ATOM 593 O O . ARG A 1 80 ? -17.972 -16.246 -18.304 1.00 81.44 80 ARG A O 1
ATOM 600 N N . ALA A 1 81 ? -16.125 -17.153 -17.406 1.00 75.56 81 ALA A N 1
ATOM 601 C CA . ALA A 1 81 ? -16.523 -18.546 -17.623 1.00 75.56 81 ALA A CA 1
ATOM 602 C C . ALA A 1 81 ? -17.841 -18.900 -16.907 1.00 75.56 81 ALA A C 1
ATOM 604 O O . ALA A 1 81 ? -18.711 -19.543 -17.493 1.00 75.56 81 ALA A O 1
ATOM 605 N N . ARG A 1 82 ? -18.027 -18.407 -15.672 1.00 73.88 82 ARG A N 1
ATOM 606 C CA . ARG A 1 82 ? -19.255 -18.600 -14.876 1.00 73.88 82 ARG A CA 1
ATOM 607 C C . ARG A 1 82 ? -20.452 -17.778 -15.359 1.00 73.88 82 ARG A C 1
ATOM 609 O O . ARG A 1 82 ? -21.575 -18.086 -14.983 1.00 73.88 82 ARG A O 1
ATOM 616 N N . ARG A 1 83 ? -20.227 -16.742 -16.173 1.00 64.44 83 ARG A N 1
ATOM 617 C CA . ARG A 1 83 ? -21.283 -15.921 -16.786 1.00 64.44 83 ARG A CA 1
ATOM 618 C C . ARG A 1 83 ? -21.734 -16.432 -18.152 1.00 64.44 83 ARG A C 1
ATOM 620 O O . ARG A 1 83 ? -22.529 -15.744 -18.782 1.00 64.44 83 ARG A O 1
ATOM 627 N N . SER A 1 84 ? -21.257 -17.595 -18.608 1.00 56.88 84 SER A N 1
ATOM 628 C CA . SER A 1 84 ? -21.807 -18.246 -19.802 1.00 56.88 84 SER A CA 1
ATOM 629 C C . SER A 1 84 ? -23.313 -18.437 -19.591 1.00 56.88 84 SER A C 1
ATOM 631 O O . SER A 1 84 ? -23.697 -19.213 -18.711 1.00 56.88 84 SER A O 1
ATOM 633 N N . PRO A 1 85 ? -24.169 -17.705 -20.324 1.00 58.88 85 PRO A N 1
ATOM 634 C CA . PRO A 1 85 ? -25.606 -17.850 -20.206 1.00 58.88 85 PRO A CA 1
ATOM 635 C C . PRO A 1 85 ? -25.957 -19.282 -20.579 1.00 58.88 85 PRO A C 1
ATOM 637 O O . PRO A 1 85 ? -25.359 -19.852 -21.497 1.00 58.88 85 PRO A O 1
ATOM 640 N N . GLY A 1 86 ? -26.919 -19.854 -19.858 1.00 60.84 86 GLY A N 1
ATOM 641 C CA . GLY A 1 86 ? -27.519 -21.121 -20.229 1.00 60.84 86 GLY A CA 1
ATOM 642 C C . GLY A 1 86 ? -27.767 -21.166 -21.732 1.00 60.84 86 GLY A C 1
ATOM 643 O O . GLY A 1 86 ? -28.246 -20.200 -22.331 1.00 60.84 86 GLY A O 1
ATOM 644 N N . ARG A 1 87 ? -27.409 -22.304 -22.322 1.00 54.84 87 ARG A N 1
ATOM 645 C CA . ARG A 1 87 ? -27.904 -22.754 -23.617 1.00 54.84 87 ARG A CA 1
ATOM 646 C C . ARG A 1 87 ? -29.430 -22.643 -23.553 1.00 54.84 87 ARG A C 1
ATOM 648 O O . ARG A 1 87 ? -30.101 -23.487 -22.969 1.00 54.84 87 ARG A O 1
ATOM 655 N N . GLY A 1 88 ? -29.956 -21.519 -24.020 1.00 61.44 88 GLY A N 1
ATOM 656 C CA . GLY A 1 88 ? -31.380 -21.291 -24.098 1.00 61.44 88 GLY A CA 1
ATOM 657 C C . GLY A 1 88 ? -31.945 -22.125 -25.235 1.00 61.44 88 GLY A C 1
ATOM 658 O O . GLY A 1 88 ? -31.415 -22.056 -26.339 1.00 61.44 88 GLY A O 1
ATOM 659 N N . ARG A 1 89 ? -33.065 -22.792 -24.936 1.00 55.81 89 ARG A N 1
ATOM 660 C CA . ARG A 1 89 ? -34.119 -23.208 -25.871 1.00 55.81 89 ARG A CA 1
ATOM 661 C C . ARG A 1 89 ? -33.722 -24.326 -26.839 1.00 55.81 89 ARG A C 1
ATOM 663 O O . ARG A 1 89 ? -33.003 -24.074 -27.795 1.00 55.81 89 ARG A O 1
ATOM 670 N N . LEU A 1 90 ? -34.256 -25.523 -26.604 1.00 55.72 90 LEU A N 1
ATOM 671 C CA . LEU A 1 90 ? -35.313 -26.160 -27.405 1.00 55.72 90 LEU A CA 1
ATOM 672 C C . LEU A 1 90 ? -36.043 -27.165 -26.507 1.00 55.72 90 LEU A C 1
ATOM 674 O O . LEU A 1 90 ? -35.340 -27.850 -25.732 1.00 55.72 90 LEU A O 1
#

Mean predicted aligned error: 6.28 Å

Sequence (90 aa):
MWLYSLALLLELGAFVALRLREPHLARPWRVGGGRAGMWLTAALPAAVSLLAMATAGWLNTAVGVAAALTGPAAYAWWGRARRSPGRGRL

Secondary structure (DSSP, 8-state):
-HHHHHHHHHHHHHHHHHHHH-TTS--SS--SSHHHHHHHHHHHHHHHHHHHHHTS-HHHHHHHHHHHHHHHHHHHHHHHHHT-------